Protein AF-A0A381NY38-F1 (afdb_monomer_lite)

Radius of gyration: 16.27 Å; chains: 1; bounding box: 34×26×41 Å

Secondary structure (DSSP, 8-state):
-HHHHHHHHHHHHTTS--SHHHHHHHHHHHHHHHHHHHHHHHHHHHHHH-GGGS-TTHHHHHHHHHHHHHHHHSTT-GGGGGGTTTTSGGG--

Foldseek 3Di:
DVVQVVLVVLCVLQVHDSDPVSVVVVVVLVVVLVVLVVVLVVVVVVCVVVVPPDPDCVSVVSVVVSVVSVCNRRVNDPCVVVVVVCVDPVNVD

Organism: NCBI:txid408172

pLDDT: mean 89.89, std 8.44, range [59.81, 97.06]

Sequence (93 aa):
MFLTDHLQNAAKAAGRPCNLSYYFYHAWIALKCGTIYYYIAFFSHVHAIFPFVHAGFGLAEMIVARTNVIRKSIPDWEGWKELDNWDDEKYAS

Structure (mmCIF, N/CA/C/O backbone):
data_AF-A0A381NY38-F1
#
_entry.id   AF-A0A381NY38-F1
#
loop_
_atom_site.group_PDB
_atom_site.id
_atom_site.type_symbol
_atom_site.label_atom_id
_atom_site.label_alt_id
_atom_site.label_comp_id
_atom_site.label_asym_id
_atom_site.label_entity_id
_atom_site.label_seq_id
_atom_site.pdbx_PDB_ins_code
_atom_site.Cartn_x
_atom_site.Cartn_y
_atom_site.Cartn_z
_atom_site.occupancy
_atom_site.B_iso_or_equiv
_atom_site.auth_seq_id
_atom_site.auth_comp_id
_atom_site.auth_asym_id
_atom_site.auth_atom_id
_atom_site.pdbx_PDB_model_num
ATOM 1 N N . MET A 1 1 ? -13.219 18.132 12.285 1.00 59.81 1 MET A N 1
ATOM 2 C CA . MET A 1 1 ? -14.125 16.991 12.046 1.00 59.81 1 MET A CA 1
ATOM 3 C C . MET A 1 1 ? -13.474 15.972 11.109 1.00 59.81 1 MET A C 1
ATOM 5 O O . MET A 1 1 ? -13.182 14.884 11.572 1.00 59.81 1 MET A O 1
ATOM 9 N N . PHE A 1 2 ? -13.034 16.375 9.908 1.00 64.38 2 PHE A N 1
ATOM 10 C CA . PHE A 1 2 ? -12.365 15.512 8.912 1.00 64.38 2 PHE A CA 1
ATOM 11 C C . PHE A 1 2 ? -11.240 14.585 9.429 1.00 64.38 2 PHE A C 1
ATOM 13 O O . PHE A 1 2 ? -11.210 13.407 9.090 1.00 64.38 2 PHE A O 1
ATOM 20 N N . LEU A 1 3 ? -10.323 15.084 10.273 1.00 67.75 3 LEU A N 1
ATOM 21 C CA . LEU A 1 3 ? -9.203 14.278 10.788 1.00 67.75 3 LEU A CA 1
ATOM 22 C C . LEU A 1 3 ? -9.667 13.136 11.711 1.00 67.75 3 LEU A C 1
ATOM 24 O O . LEU A 1 3 ? -9.088 12.051 11.714 1.00 67.75 3 LEU A O 1
ATOM 28 N N . THR A 1 4 ? -10.711 13.399 12.498 1.00 80.38 4 THR A N 1
ATOM 29 C CA . THR A 1 4 ? -11.284 12.439 13.443 1.00 80.38 4 THR A CA 1
ATOM 30 C C . THR A 1 4 ? -12.073 11.371 12.693 1.00 80.38 4 THR A C 1
ATOM 32 O O . THR A 1 4 ? -11.903 10.189 12.980 1.00 80.38 4 THR A O 1
ATOM 35 N N . ASP A 1 5 ? -12.848 11.774 11.684 1.00 90.12 5 ASP A N 1
ATO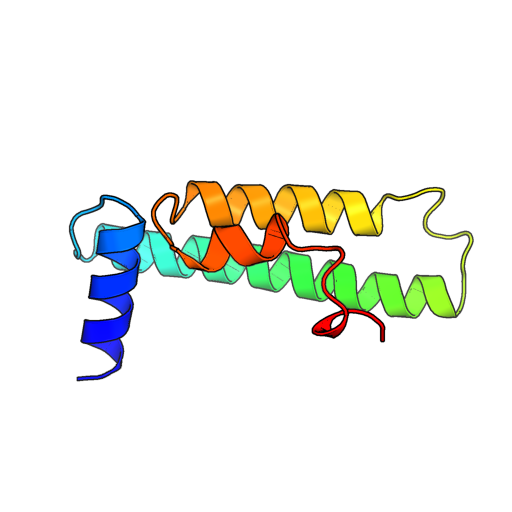M 36 C CA . ASP A 1 5 ? -13.639 10.860 10.851 1.00 90.12 5 ASP A CA 1
ATOM 37 C C . ASP A 1 5 ? -12.730 9.931 10.029 1.00 90.12 5 ASP A C 1
ATOM 39 O O . ASP A 1 5 ? -12.964 8.723 9.961 1.00 90.12 5 ASP A O 1
ATOM 43 N N . HIS A 1 6 ? -11.638 10.468 9.467 1.00 91.25 6 HIS A N 1
ATOM 44 C CA . HIS A 1 6 ? -10.611 9.679 8.774 1.00 91.25 6 HIS A CA 1
ATOM 45 C C . HIS A 1 6 ? -10.036 8.586 9.676 1.00 91.25 6 HIS A C 1
ATOM 47 O O . HIS A 1 6 ? -10.039 7.408 9.314 1.00 91.25 6 HIS A O 1
ATOM 53 N N . LEU A 1 7 ? -9.568 8.965 10.870 1.00 93.44 7 LEU A N 1
ATOM 54 C CA . LEU A 1 7 ? -8.936 8.014 11.780 1.00 93.44 7 LEU A CA 1
ATOM 55 C C . LEU A 1 7 ? -9.935 6.967 12.287 1.00 93.44 7 LEU A C 1
ATOM 57 O O . LEU A 1 7 ? -9.570 5.801 12.420 1.00 93.44 7 LEU A O 1
ATOM 61 N N . GLN A 1 8 ? -11.191 7.355 12.519 1.00 95.25 8 GLN A N 1
ATOM 62 C CA . GLN A 1 8 ? -12.262 6.434 12.905 1.00 95.25 8 GLN A CA 1
ATOM 63 C C . GLN A 1 8 ? -12.576 5.422 11.800 1.00 95.25 8 GLN A C 1
ATOM 65 O O . GLN A 1 8 ? -12.659 4.225 12.078 1.00 95.25 8 GLN A O 1
ATOM 70 N N . ASN A 1 9 ? -12.695 5.869 10.549 1.00 95.19 9 ASN A N 1
ATOM 71 C CA . ASN A 1 9 ? -12.929 4.983 9.409 1.00 95.19 9 ASN A CA 1
ATOM 72 C C . ASN A 1 9 ? -11.753 4.028 9.187 1.00 95.19 9 ASN A C 1
ATOM 74 O O . ASN A 1 9 ? -11.958 2.830 8.989 1.00 95.19 9 ASN A O 1
ATOM 78 N N . ALA A 1 10 ? -10.521 4.530 9.290 1.00 94.12 10 ALA A N 1
ATOM 79 C CA . ALA A 1 10 ? -9.323 3.706 9.195 1.00 94.12 10 ALA A CA 1
ATOM 80 C C . ALA A 1 10 ? -9.253 2.676 10.336 1.00 94.12 10 ALA A C 1
ATOM 82 O O . ALA A 1 10 ? -8.937 1.512 10.096 1.00 94.12 10 ALA A O 1
ATOM 83 N N . ALA A 1 11 ? -9.589 3.073 11.568 1.00 95.56 11 ALA A N 1
ATOM 84 C CA . ALA A 1 11 ? -9.634 2.178 12.721 1.00 95.56 11 ALA A CA 1
ATOM 85 C C . ALA A 1 11 ? -10.693 1.081 12.543 1.00 95.56 11 ALA A C 1
ATOM 87 O O . ALA A 1 11 ? -10.413 -0.090 12.804 1.00 95.56 11 ALA A O 1
ATOM 88 N N . LYS A 1 12 ? -11.871 1.443 12.015 1.00 96.75 12 LYS A N 1
ATOM 89 C CA . LYS A 1 12 ? -12.939 0.501 11.663 1.00 96.75 12 LYS A CA 1
ATOM 90 C C . LYS A 1 12 ? -12.470 -0.505 10.611 1.00 96.75 12 LYS A C 1
ATOM 92 O O . LYS A 1 12 ? -12.592 -1.700 10.845 1.00 96.75 12 LYS A O 1
ATOM 97 N N . ALA A 1 13 ? -11.873 -0.038 9.513 1.00 96.88 13 ALA A N 1
ATOM 98 C CA . ALA A 1 13 ? -11.317 -0.907 8.470 1.00 96.88 13 ALA A CA 1
ATOM 99 C C . ALA A 1 13 ? -10.137 -1.768 8.963 1.00 96.88 13 ALA A C 1
ATOM 101 O O . ALA A 1 13 ? -9.822 -2.802 8.380 1.00 96.88 13 ALA A O 1
ATOM 102 N N . ALA A 1 14 ? -9.466 -1.333 10.032 1.00 95.31 14 ALA A N 1
ATOM 103 C CA . ALA A 1 14 ? -8.395 -2.067 10.691 1.00 95.31 14 ALA A CA 1
ATOM 104 C C . ALA A 1 14 ? -8.884 -3.086 11.734 1.00 95.31 14 ALA A C 1
ATOM 106 O O . ALA A 1 14 ? -8.049 -3.810 12.283 1.00 95.31 14 ALA A O 1
ATOM 107 N N . GLY A 1 15 ? -10.180 -3.099 12.074 1.00 95.44 15 GLY A N 1
ATOM 108 C CA . GLY A 1 15 ? -10.710 -3.872 13.200 1.00 95.44 15 GLY A CA 1
ATOM 109 C C . GLY A 1 15 ? -10.091 -3.468 14.546 1.00 95.44 15 GLY A C 1
ATOM 110 O O . GLY A 1 15 ? -9.883 -4.313 15.418 1.00 95.44 15 GLY A O 1
ATOM 111 N N . ARG A 1 16 ? -9.716 -2.192 14.712 1.00 93.88 16 ARG A N 1
ATOM 112 C CA . ARG A 1 16 ? -8.978 -1.679 15.881 1.00 93.88 16 ARG A CA 1
ATOM 113 C C . ARG A 1 16 ? -9.727 -0.539 16.573 1.00 93.88 16 ARG A C 1
ATOM 115 O O . ARG A 1 16 ? -10.424 0.229 15.916 1.00 93.88 16 ARG A O 1
ATOM 122 N N . PRO A 1 17 ? -9.557 -0.365 17.896 1.00 94.94 17 PRO A N 1
ATOM 123 C CA . PRO A 1 17 ? -10.102 0.792 18.595 1.00 94.94 17 PRO A CA 1
ATOM 124 C C . PRO A 1 17 ? -9.401 2.082 18.148 1.00 94.94 17 PRO A C 1
ATOM 126 O O . PRO A 1 17 ? -8.171 2.146 18.086 1.00 94.94 17 PRO A O 1
ATOM 129 N N . CYS A 1 18 ? -10.182 3.132 17.889 1.00 95.00 18 CYS A N 1
ATOM 130 C CA . CYS A 1 18 ? -9.666 4.454 17.535 1.00 95.00 18 CYS A CA 1
ATOM 131 C C . CYS A 1 18 ? -9.105 5.161 18.781 1.00 95.00 18 CYS A C 1
ATOM 133 O O . CYS A 1 18 ? -9.807 5.906 19.462 1.00 95.00 18 CYS A O 1
ATOM 135 N N . ASN A 1 19 ? -7.838 4.900 19.099 1.00 94.69 19 ASN A N 1
ATOM 136 C CA . ASN A 1 19 ? -7.139 5.476 20.247 1.00 94.69 19 ASN A CA 1
ATOM 137 C C . ASN A 1 19 ? -5.757 6.027 19.856 1.00 94.69 19 ASN A C 1
ATOM 139 O O . ASN A 1 19 ? -5.319 5.919 18.710 1.00 94.69 19 ASN A O 1
ATOM 143 N N . LEU A 1 20 ? -5.049 6.610 20.826 1.00 92.31 20 LEU A N 1
A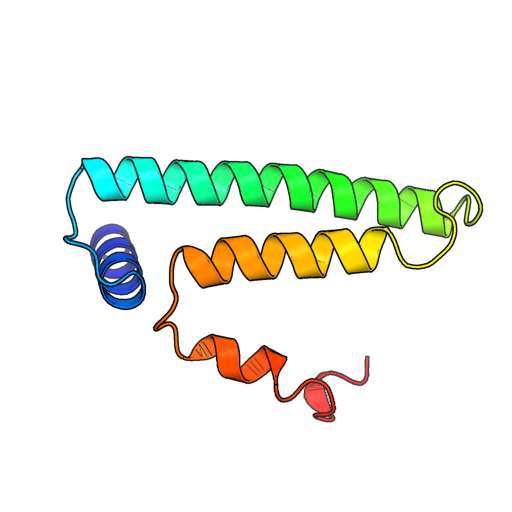TOM 144 C CA . LEU A 1 20 ? -3.732 7.210 20.598 1.00 92.31 20 LEU A CA 1
ATOM 145 C C . LEU A 1 20 ? -2.683 6.189 20.113 1.00 92.31 20 LEU A C 1
ATOM 147 O O . LEU A 1 20 ? -1.842 6.515 19.281 1.00 92.31 20 LEU A O 1
ATOM 151 N N . SER A 1 21 ? -2.752 4.938 20.578 1.00 94.00 21 SER A N 1
ATOM 152 C CA . SER A 1 21 ? -1.865 3.871 20.096 1.00 94.00 21 SER A CA 1
ATOM 153 C C . SER A 1 21 ? -2.111 3.571 18.613 1.00 94.00 21 SER A C 1
ATOM 155 O O . SER A 1 21 ? -1.160 3.489 17.833 1.00 94.00 21 SER A O 1
ATOM 157 N N . TYR A 1 22 ? -3.381 3.491 18.201 1.00 94.44 22 TYR A N 1
ATOM 158 C CA . TYR A 1 22 ? -3.746 3.332 16.798 1.00 94.44 22 TYR A CA 1
ATOM 159 C C . TYR A 1 22 ? -3.314 4.534 15.952 1.00 94.44 22 TYR A C 1
ATOM 161 O O . TYR A 1 22 ? -2.812 4.331 14.853 1.00 94.44 22 TYR A O 1
ATOM 169 N N . TYR A 1 23 ? -3.427 5.763 16.464 1.00 93.94 23 TYR A N 1
ATOM 170 C CA . TYR A 1 23 ? -2.948 6.962 15.768 1.00 93.94 23 TYR A CA 1
ATOM 171 C C . TYR A 1 23 ? -1.464 6.856 15.384 1.00 93.94 23 TYR A C 1
ATOM 173 O O . TYR A 1 23 ? -1.112 7.023 14.214 1.00 93.94 23 TYR A O 1
ATOM 181 N N . PHE A 1 24 ? -0.595 6.506 16.337 1.00 95.38 24 PHE A N 1
ATOM 182 C CA . PHE A 1 24 ? 0.834 6.342 16.055 1.00 95.38 24 PHE A CA 1
ATOM 183 C C . PHE A 1 24 ? 1.123 5.140 15.151 1.00 95.38 24 PHE A C 1
ATOM 185 O O . PHE A 1 24 ? 1.981 5.230 14.274 1.00 95.38 24 PHE A O 1
ATOM 192 N N . TYR A 1 25 ? 0.393 4.033 15.314 1.00 93.81 25 TYR A N 1
ATOM 193 C CA . TYR A 1 25 ? 0.494 2.885 14.411 1.00 93.81 25 TYR A CA 1
ATOM 194 C C . TYR A 1 25 ? 0.116 3.257 12.967 1.00 93.81 25 TYR A C 1
ATOM 196 O O . TYR A 1 25 ? 0.858 2.942 12.037 1.00 93.81 25 TYR A O 1
ATOM 204 N N . HIS A 1 26 ? -0.998 3.967 12.782 1.00 93.94 26 HIS A N 1
ATOM 205 C CA . HIS A 1 26 ? -1.480 4.444 11.488 1.00 93.94 26 HIS A CA 1
ATOM 206 C C . HIS A 1 26 ? -0.450 5.369 10.828 1.00 93.94 26 HIS A C 1
ATOM 208 O O . HIS A 1 26 ? -0.061 5.145 9.681 1.00 93.94 26 HIS A O 1
ATOM 214 N N . ALA A 1 27 ? 0.073 6.342 11.582 1.00 94.62 27 ALA A N 1
ATOM 215 C CA . ALA A 1 27 ? 1.127 7.238 11.111 1.00 94.62 27 ALA A CA 1
ATOM 216 C C . ALA A 1 27 ? 2.408 6.478 10.721 1.00 94.62 27 ALA A C 1
ATOM 218 O O . ALA A 1 27 ? 2.998 6.742 9.675 1.00 94.62 27 ALA A O 1
ATOM 219 N N . TRP A 1 28 ? 2.825 5.493 11.518 1.00 94.50 28 TRP A N 1
ATOM 220 C CA . TRP A 1 28 ? 4.016 4.689 11.239 1.00 94.50 28 TRP A CA 1
ATOM 221 C C . TRP A 1 28 ? 3.897 3.862 9.956 1.00 94.50 28 TRP A C 1
ATOM 223 O O . TRP A 1 28 ? 4.834 3.824 9.152 1.00 94.50 28 TRP A O 1
ATOM 233 N N . ILE A 1 29 ? 2.751 3.207 9.745 1.00 93.44 29 ILE A N 1
ATOM 234 C CA . ILE A 1 29 ? 2.488 2.461 8.511 1.00 93.44 29 ILE A CA 1
ATOM 235 C C . ILE A 1 29 ? 2.491 3.409 7.309 1.00 93.44 29 ILE A C 1
ATOM 237 O O . ILE A 1 29 ? 3.125 3.083 6.300 1.00 93.44 29 ILE A O 1
ATOM 241 N N . ALA A 1 30 ? 1.859 4.581 7.428 1.00 93.06 30 ALA A N 1
ATOM 242 C CA . ALA A 1 30 ? 1.833 5.588 6.371 1.00 93.06 30 ALA A CA 1
ATOM 243 C C . ALA A 1 30 ? 3.247 6.068 6.001 1.00 93.06 30 ALA A C 1
ATOM 245 O O . ALA A 1 30 ? 3.611 6.033 4.826 1.00 93.06 30 ALA A O 1
ATOM 246 N N . LEU A 1 31 ? 4.079 6.415 6.991 1.00 95.00 31 LEU A N 1
ATOM 247 C CA . LEU A 1 31 ? 5.467 6.836 6.770 1.00 95.00 31 LEU A CA 1
ATOM 248 C C . LEU A 1 31 ? 6.293 5.746 6.077 1.00 95.00 31 LEU A C 1
ATOM 250 O O . LEU A 1 31 ? 6.949 6.014 5.072 1.00 95.00 31 LEU A O 1
ATOM 254 N N . LYS A 1 32 ? 6.208 4.498 6.554 1.00 91.88 32 LYS A N 1
ATOM 255 C CA . LYS A 1 32 ? 6.904 3.362 5.928 1.00 91.88 32 LYS A CA 1
ATOM 256 C C . LYS A 1 32 ? 6.495 3.144 4.474 1.00 91.88 32 LYS A C 1
ATOM 258 O O . LYS A 1 32 ? 7.346 2.828 3.645 1.00 91.88 32 LYS A O 1
ATOM 263 N N . CYS A 1 33 ? 5.204 3.260 4.168 1.00 93.06 33 CYS A N 1
ATOM 264 C CA . CYS A 1 33 ? 4.723 3.097 2.799 1.00 93.06 33 CYS A CA 1
ATOM 265 C C . CYS A 1 33 ? 5.175 4.262 1.917 1.00 93.06 33 CYS A C 1
ATOM 267 O O . CYS A 1 33 ? 5.665 4.013 0.821 1.00 93.06 33 CYS A O 1
ATOM 269 N N . GLY A 1 34 ? 5.117 5.496 2.424 1.00 93.31 34 GLY A N 1
ATOM 270 C CA . GLY A 1 34 ? 5.618 6.678 1.724 1.00 93.31 34 GLY A CA 1
ATOM 271 C C . GLY A 1 34 ? 7.088 6.545 1.325 1.00 93.31 34 GLY A C 1
ATOM 272 O O . GLY A 1 34 ? 7.419 6.722 0.158 1.00 93.31 34 GLY A O 1
ATOM 273 N N . THR A 1 35 ? 7.965 6.143 2.251 1.00 93.94 35 THR A N 1
ATOM 274 C CA . THR A 1 35 ? 9.393 5.928 1.948 1.00 93.94 35 THR A CA 1
ATOM 275 C C . THR A 1 35 ? 9.607 4.902 0.833 1.00 93.94 35 THR A C 1
ATOM 277 O O . THR A 1 35 ? 10.428 5.122 -0.055 1.00 93.94 35 THR A O 1
ATOM 280 N N . ILE A 1 36 ? 8.864 3.793 0.850 1.00 93.31 36 ILE A N 1
ATOM 281 C CA . ILE A 1 36 ? 9.004 2.746 -0.170 1.00 93.31 36 ILE A CA 1
ATOM 282 C C . ILE A 1 36 ? 8.440 3.210 -1.516 1.00 93.31 36 ILE A C 1
ATOM 284 O O . ILE A 1 36 ? 9.047 2.924 -2.543 1.00 93.31 36 ILE A O 1
ATOM 288 N N . TYR A 1 37 ? 7.352 3.980 -1.539 1.00 94.25 37 TYR A N 1
ATOM 289 C CA . TYR A 1 37 ? 6.856 4.565 -2.785 1.00 94.25 37 TYR A CA 1
ATOM 290 C C . TYR A 1 37 ? 7.812 5.599 -3.374 1.00 94.25 37 TYR A C 1
ATOM 292 O O . TYR A 1 37 ? 8.003 5.596 -4.585 1.00 94.25 37 TYR A O 1
ATOM 300 N N . TYR A 1 38 ? 8.483 6.415 -2.555 1.00 95.56 38 TYR A N 1
ATOM 301 C CA . TYR A 1 38 ? 9.547 7.292 -3.054 1.00 95.56 38 TYR A CA 1
ATOM 302 C C . TYR A 1 38 ? 10.704 6.503 -3.664 1.00 95.56 38 TYR A C 1
ATOM 304 O O . TYR A 1 38 ? 11.208 6.878 -4.720 1.00 95.56 38 TYR A O 1
ATOM 312 N N . TYR A 1 39 ? 11.090 5.391 -3.037 1.00 92.31 39 TYR A N 1
ATOM 313 C CA . TYR A 1 39 ? 12.098 4.494 -3.591 1.00 92.31 39 TYR A CA 1
ATOM 314 C C . TYR A 1 39 ? 11.648 3.915 -4.941 1.00 92.31 39 TYR A C 1
ATOM 316 O O . TYR A 1 39 ? 12.365 4.048 -5.929 1.00 92.31 39 TYR A O 1
ATOM 324 N N . ILE A 1 40 ? 10.444 3.336 -5.015 1.00 92.56 40 ILE A N 1
ATOM 325 C CA . ILE A 1 40 ? 9.889 2.775 -6.259 1.00 92.56 40 ILE A CA 1
ATOM 326 C C . ILE A 1 40 ? 9.809 3.852 -7.342 1.00 92.56 40 ILE A C 1
ATOM 328 O O . ILE A 1 40 ? 10.222 3.603 -8.472 1.00 92.56 40 ILE A O 1
ATOM 332 N N . ALA A 1 41 ? 9.331 5.052 -7.004 1.00 93.94 41 ALA A N 1
ATOM 333 C CA . ALA A 1 41 ? 9.251 6.171 -7.932 1.00 93.94 41 ALA A CA 1
ATOM 334 C C . ALA A 1 41 ? 10.639 6.520 -8.474 1.00 93.94 41 ALA A C 1
ATOM 336 O O . ALA A 1 41 ? 10.835 6.511 -9.686 1.00 93.94 41 ALA A O 1
ATOM 337 N N . PHE A 1 42 ? 11.619 6.763 -7.601 1.00 93.31 42 PHE A N 1
ATOM 338 C CA . PHE A 1 42 ? 12.989 7.073 -8.008 1.00 93.31 42 PHE A CA 1
ATOM 339 C C . PHE A 1 42 ? 13.564 5.998 -8.941 1.00 93.31 42 PHE A C 1
ATOM 341 O O . PHE A 1 42 ? 14.012 6.315 -10.043 1.00 93.31 42 PHE A O 1
ATOM 348 N N . PHE A 1 43 ? 13.478 4.723 -8.559 1.00 90.38 43 PHE A N 1
ATOM 349 C CA . PHE A 1 43 ? 14.024 3.632 -9.367 1.00 90.38 43 PHE A CA 1
ATOM 350 C C . PHE A 1 43 ? 13.238 3.354 -10.649 1.00 90.38 43 PHE A C 1
ATOM 352 O O . PHE A 1 43 ? 13.834 2.886 -11.612 1.00 90.38 43 PHE A O 1
ATOM 359 N N . SER A 1 44 ? 11.951 3.701 -10.719 1.00 90.75 44 SER A N 1
ATOM 360 C CA . SER A 1 44 ? 11.188 3.646 -11.974 1.00 90.75 44 SER A CA 1
ATOM 361 C C . SER A 1 44 ? 11.730 4.650 -12.995 1.00 90.75 44 SER A C 1
ATOM 363 O O . SER A 1 44 ? 11.901 4.302 -14.161 1.00 90.75 44 SER A O 1
ATOM 365 N N . HIS A 1 45 ? 12.098 5.863 -12.559 1.00 92.12 45 HIS A N 1
ATOM 366 C CA . HIS A 1 45 ? 12.763 6.842 -13.430 1.00 92.12 45 HIS A CA 1
ATOM 367 C C . HIS A 1 45 ? 14.156 6.360 -13.850 1.00 92.12 45 HIS A C 1
ATOM 369 O O . HIS A 1 45 ? 14.519 6.474 -15.020 1.00 92.12 45 HIS A O 1
ATOM 375 N N . VAL A 1 46 ? 14.928 5.785 -12.918 1.00 90.31 46 VAL A N 1
ATOM 376 C CA . VAL A 1 46 ? 16.238 5.199 -13.245 1.00 90.31 46 VAL A CA 1
ATOM 377 C C . VAL A 1 46 ? 16.083 4.066 -14.254 1.00 90.31 46 VAL A C 1
ATOM 379 O O . VAL A 1 46 ? 16.828 4.047 -15.222 1.00 90.31 46 VAL A O 1
ATOM 382 N N . HIS A 1 47 ? 15.114 3.164 -14.082 1.00 86.44 47 HIS A N 1
ATOM 383 C CA . HIS A 1 47 ? 14.862 2.052 -15.001 1.00 86.44 47 HIS A CA 1
ATOM 384 C C . HIS A 1 47 ? 14.439 2.536 -16.396 1.00 86.44 47 HIS A C 1
ATOM 386 O O . HIS A 1 47 ? 14.873 1.965 -17.391 1.00 86.44 47 HIS A O 1
ATOM 392 N N . ALA A 1 48 ? 13.670 3.624 -16.493 1.00 87.88 48 ALA A N 1
ATOM 393 C CA . ALA A 1 48 ? 13.304 4.212 -17.783 1.00 87.88 48 ALA A CA 1
ATOM 394 C C . ALA A 1 48 ? 14.522 4.718 -18.587 1.00 87.88 48 ALA A C 1
ATOM 396 O O . ALA A 1 48 ? 14.502 4.683 -19.815 1.00 87.88 48 ALA A O 1
ATOM 397 N N . ILE A 1 49 ? 15.585 5.170 -17.909 1.00 88.88 49 ILE A N 1
ATOM 398 C CA . ILE A 1 49 ? 16.827 5.658 -18.539 1.00 88.88 49 ILE A CA 1
ATOM 399 C C . ILE A 1 49 ? 17.864 4.527 -18.674 1.00 88.88 49 ILE A C 1
ATOM 401 O O . ILE A 1 49 ? 18.589 4.441 -19.664 1.00 88.88 49 ILE A O 1
ATOM 405 N N . PHE A 1 50 ? 17.924 3.644 -17.677 1.00 86.50 50 PHE A N 1
ATOM 406 C CA . PHE A 1 50 ? 18.875 2.546 -17.527 1.00 86.50 50 PHE A CA 1
ATOM 407 C C . PHE A 1 50 ? 18.126 1.240 -17.197 1.00 86.50 50 PHE A C 1
ATOM 409 O O . PHE A 1 50 ? 18.106 0.800 -16.040 1.00 86.50 50 PHE A O 1
ATOM 416 N N . PRO A 1 51 ? 17.536 0.565 -18.200 1.00 73.06 51 PRO A N 1
ATOM 417 C CA . PRO A 1 51 ? 16.640 -0.575 -17.976 1.00 73.06 51 PRO A CA 1
ATOM 418 C C . PRO A 1 51 ? 17.327 -1.792 -17.339 1.00 73.06 51 PRO A C 1
ATOM 420 O O . PRO A 1 51 ? 16.671 -2.651 -16.760 1.00 73.06 51 PRO A O 1
ATOM 423 N N . PHE A 1 52 ? 18.660 -1.856 -17.368 1.00 72.56 52 PHE A N 1
ATOM 424 C CA . PHE A 1 52 ? 19.444 -2.977 -16.841 1.00 72.56 52 PHE A CA 1
ATOM 425 C C . PHE A 1 52 ? 19.714 -2.914 -15.324 1.00 72.56 52 PHE A C 1
ATOM 427 O O . PHE A 1 52 ? 20.232 -3.879 -14.768 1.00 72.56 52 PHE A O 1
ATOM 434 N N . VAL A 1 53 ? 19.381 -1.807 -14.641 1.00 67.62 53 VAL A N 1
ATOM 435 C CA . VAL A 1 53 ? 19.649 -1.618 -13.194 1.00 67.62 53 VAL A CA 1
ATOM 436 C C . VAL A 1 53 ? 18.707 -2.452 -12.310 1.00 67.62 53 VAL A C 1
ATOM 438 O O . VAL A 1 53 ? 19.053 -2.793 -11.182 1.00 67.62 53 VAL A O 1
ATOM 441 N N . HIS A 1 54 ? 17.550 -2.852 -12.842 1.00 62.84 54 HIS A N 1
ATOM 442 C CA . HIS A 1 54 ? 16.637 -3.806 -12.215 1.00 62.84 54 HIS A CA 1
ATOM 443 C C . HIS A 1 54 ? 16.255 -4.881 -13.231 1.00 62.84 54 HIS A C 1
ATOM 445 O O . HIS A 1 54 ? 15.456 -4.636 -14.129 1.00 62.84 54 HIS A O 1
ATOM 451 N N . ALA A 1 55 ? 16.839 -6.072 -13.098 1.00 64.69 55 ALA A N 1
ATOM 452 C CA . ALA A 1 55 ? 16.464 -7.219 -13.915 1.00 64.69 55 ALA A CA 1
ATOM 453 C C . ALA A 1 55 ? 15.111 -7.797 -13.458 1.00 64.69 55 ALA A C 1
ATOM 455 O O . ALA A 1 55 ? 14.860 -7.941 -12.260 1.00 64.69 55 ALA A O 1
ATOM 456 N N . GLY A 1 56 ? 14.256 -8.166 -14.415 1.00 78.69 56 GLY A N 1
ATOM 457 C CA . GLY A 1 56 ? 12.973 -8.823 -14.150 1.00 78.69 56 GLY A CA 1
ATOM 458 C C . GLY A 1 56 ? 11.894 -7.882 -13.606 1.00 78.69 56 GLY A C 1
ATOM 459 O O . GLY A 1 56 ? 11.793 -6.730 -14.016 1.00 78.69 56 GLY A O 1
ATOM 460 N N . PHE A 1 57 ? 11.068 -8.384 -12.686 1.00 86.31 57 PHE A N 1
ATOM 461 C CA . PHE A 1 57 ? 9.862 -7.705 -12.194 1.00 86.31 57 PHE A CA 1
ATOM 462 C C . PHE A 1 57 ? 10.029 -7.067 -10.802 1.00 86.31 57 PHE A C 1
ATOM 464 O O . PHE A 1 57 ? 9.040 -6.794 -10.126 1.00 86.31 57 PHE A O 1
ATOM 471 N N . GLY A 1 58 ? 11.261 -6.792 -10.359 1.00 86.75 58 GLY A N 1
ATOM 472 C CA . GLY A 1 58 ? 11.544 -6.386 -8.973 1.00 86.75 58 GLY A CA 1
ATOM 473 C C . GLY A 1 58 ? 10.780 -5.143 -8.487 1.00 86.75 58 GLY A C 1
ATOM 474 O O . GLY A 1 58 ? 10.304 -5.116 -7.354 1.00 86.75 58 GLY A O 1
ATOM 475 N N . LEU A 1 59 ? 10.584 -4.128 -9.339 1.00 88.44 59 LEU A N 1
ATOM 476 C CA . LEU A 1 59 ? 9.776 -2.953 -8.977 1.00 88.44 59 LEU A CA 1
ATOM 477 C C . LEU A 1 59 ? 8.299 -3.316 -8.760 1.00 88.44 59 LEU A C 1
ATOM 479 O O . LEU A 1 59 ? 7.682 -2.841 -7.807 1.00 88.44 59 LEU A O 1
ATOM 483 N N . ALA A 1 60 ? 7.747 -4.199 -9.595 1.00 90.50 60 ALA A N 1
ATOM 484 C CA . ALA A 1 60 ? 6.381 -4.689 -9.444 1.00 90.50 60 ALA A CA 1
ATOM 485 C C . ALA A 1 60 ? 6.231 -5.557 -8.184 1.00 90.50 60 ALA A C 1
ATOM 487 O O . ALA A 1 60 ? 5.277 -5.384 -7.427 1.00 90.50 60 ALA A O 1
ATOM 488 N N . GLU A 1 61 ? 7.204 -6.423 -7.888 1.00 92.06 61 GLU A N 1
ATOM 489 C CA . GLU A 1 61 ? 7.233 -7.208 -6.647 1.00 92.06 61 GLU A CA 1
ATOM 490 C C . GLU A 1 61 ? 7.244 -6.310 -5.405 1.00 92.06 61 GLU A C 1
ATOM 492 O O . GLU A 1 61 ? 6.531 -6.580 -4.434 1.00 92.06 61 GLU A O 1
ATOM 497 N N . MET A 1 62 ? 7.993 -5.202 -5.439 1.00 91.50 62 MET A N 1
ATOM 498 C CA . MET A 1 62 ? 7.987 -4.214 -4.360 1.00 91.50 62 MET A CA 1
ATOM 499 C C . MET A 1 62 ? 6.614 -3.560 -4.182 1.00 91.50 62 MET A C 1
ATOM 501 O O . MET A 1 62 ? 6.173 -3.401 -3.040 1.00 91.50 62 MET A O 1
ATOM 505 N N . ILE A 1 63 ? 5.927 -3.218 -5.278 1.00 93.44 63 ILE A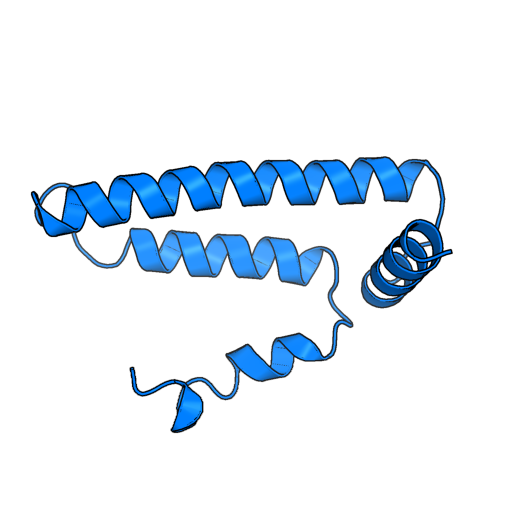 N 1
ATOM 506 C CA . ILE A 1 63 ? 4.554 -2.692 -5.234 1.00 93.44 63 ILE A CA 1
ATOM 507 C C . ILE A 1 63 ? 3.628 -3.726 -4.585 1.00 93.44 63 ILE A C 1
ATOM 509 O O . ILE A 1 63 ? 2.975 -3.414 -3.590 1.00 93.44 63 ILE A O 1
ATOM 513 N N . VAL A 1 64 ? 3.628 -4.975 -5.063 1.00 94.31 64 VAL A N 1
ATOM 514 C CA . VAL A 1 64 ? 2.783 -6.059 -4.528 1.00 94.31 64 VAL A CA 1
ATOM 515 C C . VAL A 1 64 ? 3.050 -6.298 -3.041 1.00 94.31 64 VAL A C 1
ATOM 517 O O . VAL A 1 64 ? 2.118 -6.354 -2.230 1.00 94.31 64 VAL A O 1
ATOM 520 N N . ALA A 1 65 ? 4.320 -6.406 -2.646 1.00 93.62 65 ALA A N 1
ATOM 521 C CA . ALA A 1 65 ? 4.702 -6.597 -1.251 1.00 93.62 65 ALA A CA 1
ATOM 522 C C . ALA A 1 65 ? 4.201 -5.443 -0.374 1.00 93.62 65 ALA A C 1
ATOM 524 O O . ALA A 1 65 ? 3.701 -5.667 0.735 1.00 93.62 65 ALA A O 1
ATOM 525 N N . ARG A 1 66 ? 4.296 -4.203 -0.864 1.00 93.88 66 ARG A N 1
ATOM 526 C CA . ARG A 1 66 ? 3.883 -3.023 -0.105 1.00 93.88 66 ARG A CA 1
ATOM 527 C C . ARG A 1 66 ? 2.372 -2.892 0.004 1.00 93.88 66 ARG A C 1
ATOM 529 O O . ARG A 1 66 ? 1.882 -2.677 1.115 1.00 93.88 66 ARG A O 1
ATOM 536 N N . THR A 1 67 ? 1.648 -3.120 -1.085 1.00 95.19 67 THR A N 1
ATOM 537 C CA . THR A 1 67 ? 0.184 -3.191 -1.107 1.00 95.19 67 THR A CA 1
ATOM 538 C C . THR A 1 67 ? -0.327 -4.217 -0.098 1.00 95.19 67 THR A C 1
ATOM 540 O O . THR A 1 67 ? -1.204 -3.907 0.705 1.00 95.19 67 THR A O 1
ATOM 543 N N . ASN A 1 68 ? 0.298 -5.396 -0.022 1.00 94.81 68 ASN A N 1
ATOM 544 C CA . ASN A 1 68 ? -0.058 -6.416 0.967 1.00 94.81 68 ASN A CA 1
ATOM 545 C C . ASN A 1 68 ? 0.190 -5.981 2.421 1.00 94.81 68 ASN A C 1
ATOM 547 O O . ASN A 1 68 ? -0.570 -6.359 3.315 1.00 94.81 68 ASN A O 1
ATOM 551 N N . VAL A 1 69 ? 1.220 -5.173 2.694 1.00 93.50 69 VAL A N 1
ATOM 552 C CA . VAL A 1 69 ? 1.420 -4.611 4.041 1.00 93.50 69 VAL A CA 1
ATOM 553 C C . VAL A 1 69 ? 0.324 -3.604 4.392 1.00 93.50 69 VAL A C 1
ATOM 555 O O . VAL A 1 69 ? -0.159 -3.616 5.525 1.00 93.50 69 VAL A O 1
ATOM 558 N N . ILE A 1 70 ? -0.103 -2.774 3.438 1.00 94.94 70 ILE A N 1
ATOM 559 C CA . ILE A 1 70 ? -1.223 -1.846 3.644 1.00 94.94 70 ILE A CA 1
ATOM 560 C C . ILE A 1 70 ? -2.517 -2.639 3.865 1.00 94.94 70 ILE A C 1
ATOM 562 O O . ILE A 1 70 ? -3.214 -2.385 4.847 1.00 94.94 70 ILE A O 1
ATOM 566 N N . ARG A 1 71 ? -2.787 -3.669 3.054 1.00 95.69 71 ARG A N 1
ATOM 567 C CA . ARG A 1 71 ? -3.944 -4.565 3.218 1.00 95.69 71 ARG A CA 1
ATOM 568 C C . ARG A 1 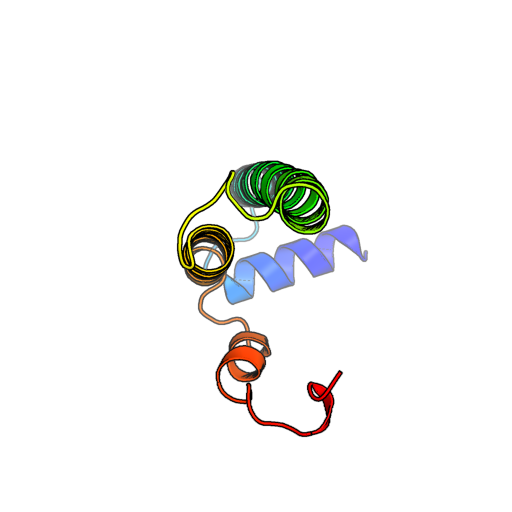71 ? -3.991 -5.217 4.590 1.00 95.69 71 ARG A C 1
ATOM 570 O O . ARG A 1 71 ? -5.034 -5.202 5.229 1.00 95.69 71 ARG A O 1
ATOM 577 N N . LYS A 1 72 ? -2.855 -5.680 5.115 1.00 94.44 72 LYS A N 1
ATOM 578 C CA . LYS A 1 72 ? -2.772 -6.192 6.495 1.00 94.44 72 LYS A CA 1
ATOM 579 C C . LYS A 1 72 ? -3.091 -5.141 7.567 1.00 94.44 72 LYS A C 1
ATOM 581 O O . LYS A 1 72 ? -3.469 -5.517 8.672 1.00 94.44 72 LYS A O 1
ATOM 586 N N . SER A 1 73 ? -2.905 -3.852 7.282 1.00 94.19 73 SER A N 1
ATOM 587 C CA . SER A 1 73 ? -3.177 -2.767 8.236 1.00 94.19 73 SER A CA 1
ATOM 588 C C . SER A 1 73 ? -4.638 -2.302 8.252 1.00 94.19 73 SER A C 1
ATOM 590 O O . SER A 1 73 ? -5.079 -1.778 9.272 1.00 94.19 73 SER A O 1
ATOM 592 N N . ILE A 1 74 ? -5.374 -2.514 7.156 1.00 96.12 74 ILE A N 1
ATOM 593 C CA . ILE A 1 74 ? -6.794 -2.163 6.980 1.00 96.12 74 ILE A CA 1
ATOM 594 C C . ILE A 1 74 ? -7.533 -3.275 6.200 1.00 96.12 74 ILE A C 1
ATOM 596 O O . ILE A 1 74 ? -7.986 -3.038 5.078 1.00 96.12 74 ILE A O 1
ATOM 600 N N . PRO A 1 75 ? -7.607 -4.512 6.727 1.00 96.38 75 PRO A N 1
ATOM 601 C CA . PRO A 1 75 ? -8.096 -5.675 5.981 1.00 96.38 75 PRO A CA 1
ATOM 602 C C . PRO A 1 75 ? -9.539 -5.544 5.483 1.00 96.38 75 PRO A C 1
ATOM 604 O O . PRO A 1 75 ? -9.843 -6.069 4.414 1.00 96.38 75 PRO A O 1
ATOM 607 N N . ASP A 1 76 ? -10.387 -4.804 6.198 1.00 97.06 76 ASP A N 1
ATOM 608 C CA . ASP A 1 76 ? -11.821 -4.699 5.905 1.00 97.06 76 ASP A CA 1
ATOM 609 C C . ASP A 1 76 ? -12.161 -3.484 5.022 1.00 97.06 76 ASP A C 1
ATOM 611 O O . ASP A 1 76 ? -13.321 -3.088 4.902 1.00 97.06 76 ASP A O 1
ATOM 615 N N . TRP A 1 77 ? -11.157 -2.842 4.413 1.00 96.25 77 TRP A N 1
ATOM 616 C CA . TRP A 1 77 ? -11.391 -1.737 3.485 1.00 96.25 77 TRP A CA 1
ATOM 617 C C . TRP A 1 77 ? -11.966 -2.241 2.154 1.00 96.25 77 TRP A C 1
ATOM 619 O O . TRP A 1 77 ? -11.349 -3.043 1.456 1.00 96.25 77 TRP A O 1
ATOM 629 N N . GLU A 1 78 ? -13.138 -1.735 1.766 1.00 94.69 78 GLU A N 1
ATOM 630 C CA . GLU A 1 78 ? -13.847 -2.194 0.561 1.00 94.69 78 GLU A CA 1
ATOM 631 C C . GLU A 1 78 ? -13.083 -1.942 -0.743 1.00 94.69 78 GLU A C 1
ATOM 633 O O . GLU A 1 78 ? -13.254 -2.693 -1.703 1.00 94.69 78 GLU A O 1
ATOM 638 N N . GLY A 1 79 ? -12.203 -0.936 -0.766 1.00 93.81 79 GLY A N 1
ATOM 639 C CA . GLY A 1 79 ? -11.402 -0.593 -1.942 1.00 93.81 79 GLY A CA 1
ATOM 640 C C . GLY A 1 79 ? -10.405 -1.674 -2.363 1.00 93.81 79 GLY A C 1
ATOM 641 O O . GLY A 1 79 ? -9.903 -1.620 -3.480 1.00 93.81 79 GLY A O 1
ATOM 642 N N . TRP A 1 80 ? -10.150 -2.700 -1.540 1.00 95.44 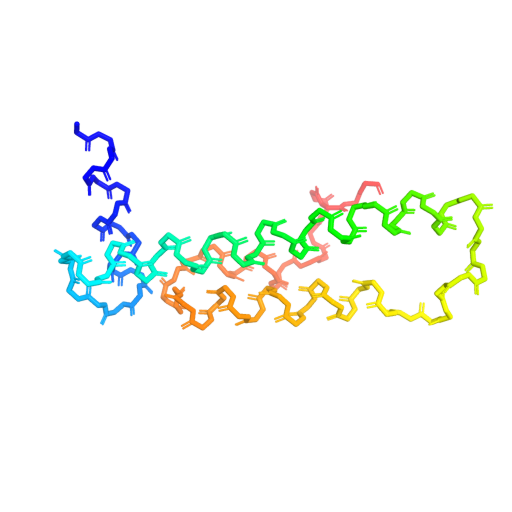80 TRP A N 1
ATOM 643 C CA . TRP A 1 80 ? -9.312 -3.831 -1.957 1.00 95.44 80 TRP A CA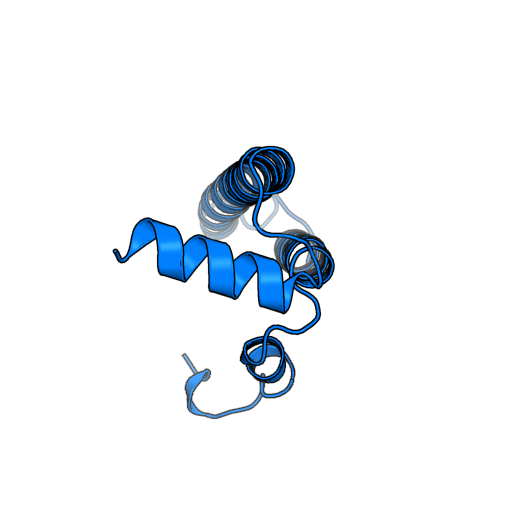 1
ATOM 644 C C . TRP A 1 80 ? -9.866 -4.594 -3.162 1.00 95.44 80 TRP A C 1
ATOM 646 O O . TRP A 1 80 ? -9.074 -5.183 -3.892 1.00 95.44 80 TRP A O 1
ATOM 656 N N . LYS A 1 81 ? -11.182 -4.526 -3.404 1.00 92.94 81 LYS A N 1
ATOM 657 C CA . LYS A 1 81 ? -11.837 -5.123 -4.580 1.00 92.94 81 LYS A CA 1
ATOM 658 C C . LYS A 1 81 ? -11.342 -4.523 -5.899 1.00 92.94 81 LYS A C 1
ATOM 660 O O . LYS A 1 81 ? -11.382 -5.191 -6.921 1.00 92.94 81 LYS A O 1
ATOM 665 N N . GLU A 1 82 ? -10.836 -3.289 -5.881 1.00 91.69 82 GLU A N 1
ATOM 666 C CA . GLU A 1 82 ? -10.272 -2.647 -7.075 1.00 91.69 82 GLU A CA 1
ATOM 667 C C . GLU A 1 82 ? -9.020 -3.373 -7.585 1.00 91.69 82 GLU A C 1
ATOM 669 O O . GLU A 1 82 ? -8.744 -3.346 -8.777 1.00 91.69 82 GLU A O 1
ATOM 674 N N . LEU A 1 83 ? -8.275 -4.061 -6.709 1.00 90.75 83 LEU A N 1
ATOM 675 C CA . LEU A 1 83 ? -7.121 -4.865 -7.130 1.00 90.75 83 LEU A CA 1
ATOM 676 C C . LEU A 1 83 ? -7.532 -6.147 -7.860 1.00 90.75 83 LEU A C 1
ATOM 678 O O . LEU A 1 83 ? -6.756 -6.662 -8.660 1.00 90.75 83 LEU A O 1
ATOM 682 N N . ASP A 1 84 ? -8.723 -6.668 -7.564 1.00 89.19 84 ASP A N 1
ATOM 683 C CA . ASP A 1 84 ? -9.234 -7.889 -8.185 1.00 89.19 84 ASP A CA 1
ATOM 684 C C . ASP A 1 84 ? -9.780 -7.604 -9.600 1.00 89.19 84 ASP A C 1
ATOM 686 O O . ASP A 1 84 ? -9.760 -8.492 -10.447 1.00 89.19 84 ASP A O 1
ATOM 690 N N . ASN A 1 85 ? -10.173 -6.354 -9.880 1.00 90.75 85 ASN A N 1
ATOM 691 C CA . ASN A 1 85 ? -10.695 -5.874 -11.169 1.00 90.75 85 ASN A CA 1
ATOM 692 C C . ASN A 1 85 ? -9.596 -5.264 -12.065 1.00 90.75 85 ASN A C 1
ATOM 694 O O . ASN A 1 85 ? -9.801 -4.232 -12.704 1.00 90.75 85 ASN A O 1
ATOM 698 N N . TRP A 1 86 ? -8.394 -5.844 -12.063 1.00 87.88 86 TRP A N 1
ATOM 699 C CA . TRP A 1 86 ? -7.219 -5.292 -12.756 1.00 87.88 86 TRP A CA 1
ATOM 700 C C . TRP A 1 86 ? -7.361 -5.227 -14.287 1.00 87.88 86 TRP A C 1
ATOM 702 O O . TRP A 1 86 ? -6.596 -4.517 -14.936 1.00 87.88 86 TRP A O 1
ATOM 712 N N . ASP A 1 87 ? -8.311 -5.968 -14.854 1.00 90.50 87 ASP A N 1
ATOM 713 C CA . ASP A 1 87 ? -8.614 -6.073 -16.283 1.00 90.50 87 ASP A CA 1
ATOM 714 C C . ASP A 1 87 ? -9.737 -5.128 -16.752 1.00 90.50 87 ASP A C 1
ATOM 716 O O . ASP A 1 87 ? -10.081 -5.123 -17.934 1.00 90.50 87 ASP A O 1
ATOM 720 N N . ASP A 1 88 ? -10.292 -4.312 -15.850 1.00 92.00 88 ASP A N 1
ATOM 721 C CA . ASP A 1 88 ? -11.271 -3.270 -16.172 1.00 92.00 88 ASP A CA 1
ATOM 722 C C . ASP A 1 88 ? -10.670 -2.239 -17.151 1.00 92.00 88 ASP A C 1
ATOM 724 O O . ASP A 1 88 ? -9.552 -1.747 -16.967 1.00 92.00 88 ASP A O 1
ATOM 728 N N . GLU A 1 89 ? -11.437 -1.870 -18.182 1.00 89.50 89 GLU A N 1
ATOM 729 C CA . GLU A 1 89 ? -11.035 -0.919 -19.226 1.00 89.50 89 GLU A CA 1
ATOM 730 C C . GLU A 1 89 ? -10.584 0.437 -18.668 1.00 89.50 89 GLU A C 1
ATOM 732 O O . GLU A 1 89 ? -9.761 1.114 -19.287 1.00 89.50 89 GLU A O 1
ATOM 737 N N . LYS A 1 90 ? -11.051 0.834 -17.476 1.00 89.56 90 LYS A N 1
ATOM 738 C CA . LYS A 1 90 ? -10.608 2.081 -16.827 1.00 89.56 90 LYS A CA 1
ATOM 739 C C . LYS A 1 90 ? -9.103 2.113 -16.506 1.00 89.56 90 LYS A C 1
ATOM 741 O O . LYS A 1 90 ? -8.577 3.188 -16.219 1.00 89.56 90 LYS A O 1
ATOM 746 N N . TYR A 1 91 ? -8.424 0.963 -16.534 1.00 85.69 91 TYR A N 1
ATOM 747 C CA . TYR A 1 91 ? -6.985 0.822 -16.294 1.00 85.69 91 TYR A CA 1
ATOM 748 C C . TYR A 1 91 ? -6.159 0.590 -17.569 1.00 85.69 91 TYR A C 1
ATOM 750 O O . TYR A 1 91 ? -4.940 0.442 -17.476 1.00 85.69 91 TYR A O 1
ATOM 758 N N . ALA A 1 92 ? -6.783 0.588 -18.752 1.00 79.62 92 ALA A N 1
ATOM 759 C CA . ALA A 1 92 ? -6.098 0.511 -20.041 1.00 79.62 92 ALA A CA 1
ATOM 760 C C . ALA A 1 92 ? -5.477 1.876 -20.405 1.00 79.62 92 ALA A C 1
ATOM 762 O O . ALA A 1 92 ? -5.950 2.579 -21.297 1.00 79.62 92 ALA A O 1
ATOM 763 N N . SER A 1 93 ? -4.463 2.292 -19.646 1.00 67.25 93 SER A N 1
ATOM 764 C CA . SER A 1 93 ? -3.642 3.478 -19.931 1.00 67.25 93 SER A CA 1
ATOM 765 C C . SER A 1 93 ? -2.609 3.216 -21.018 1.00 67.25 93 SER A C 1
ATOM 767 O O . SER A 1 93 ? -1.934 2.166 -20.900 1.00 67.25 93 SER A O 1
#